Protein AF-A0A3P7E2A5-F1 (afdb_monomer_lite)

Secondary structure (DSSP, 8-state):
-HHHHHHHHS--TTTT--HHHHHHHHHHS-HHHHTTTS-THHHHHHHHHHH--TTPPP-HHHHHHHHHHHHHHTT--TTSPPTTSPP-TTGGGSTT----SSHHHHHHHHHHHHHHHHHHHHHHHHHHHHHHHHHHHHTT--

InterPro domains:
  IPR011009 Protein kinase-like domain superfamily [SSF56112] (2-84)
  IPR050235 Casein kinase 1/Serine/threonine-protein kinase-like [PTHR11909] (2-116)

Organism: Wuchereria bancrofti (NCBI:txid6293)

Sequence (142 aa):
MYMLIEFIVGRLPWKGLDRKETAVIKQTISNRRLLQGCPKQFGVILEYISLLRYHHRPDYDQIENLFVAAIQRRNIDRKAPFEWGKPKAHEYISHMKAPIKQAALMTTTTKQLVDREEELSSTAEELEATLMEYKIDTTQCT

pLDDT: mean 83.61, std 16.92, range [42.22, 98.19]

Foldseek 3Di:
DLVVLCVQVVDDPCVPHDPVVSVVCVVPPDPCVSQVRHQPLVVVVVVQVVPDDPPDDDPVVVNVVSVVVSCVVVVPDPPDDDPPDDPPPPPVVPVPPPVPPCVVVVVVVVVVVVVVVVVVVVVVVVVVVVVVVVVVVVVVPD

Structure (mmCIF, N/CA/C/O backbone):
data_AF-A0A3P7E2A5-F1
#
_entry.id   AF-A0A3P7E2A5-F1
#
loop_
_atom_site.group_PDB
_atom_site.id
_atom_site.type_symbol
_atom_site.label_atom_id
_atom_site.label_alt_id
_atom_site.label_comp_id
_atom_site.label_asym_id
_atom_site.label_entity_id
_atom_site.label_seq_id
_atom_site.pdbx_PDB_ins_code
_atom_site.Cartn_x
_atom_site.Cartn_y
_atom_site.Cartn_z
_atom_site.occupancy
_atom_site.B_iso_or_equiv
_atom_site.auth_seq_id
_atom_site.auth_comp_id
_atom_site.auth_asym_id
_atom_site.auth_atom_id
_atom_site.pdbx_PDB_model_num
ATOM 1 N N . MET A 1 1 ? -1.819 -0.637 -5.459 1.00 92.50 1 MET A N 1
ATOM 2 C CA . MET A 1 1 ? -2.460 0.674 -5.196 1.00 92.50 1 MET A CA 1
ATOM 3 C C . MET A 1 1 ? -3.798 0.860 -5.894 1.00 92.50 1 MET A C 1
ATOM 5 O O . MET A 1 1 ? -4.780 1.00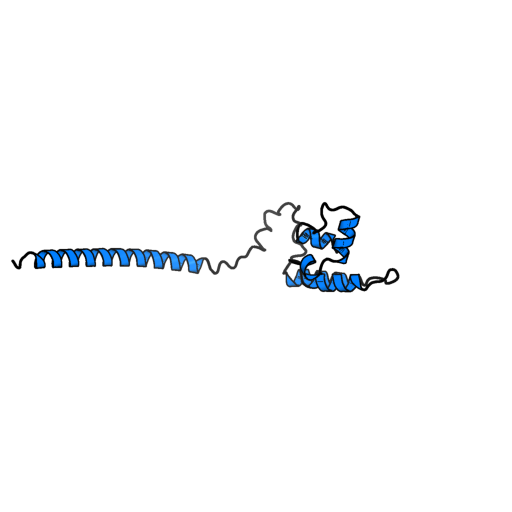5 -5.182 1.00 92.50 1 MET A O 1
ATOM 9 N N . TYR A 1 2 ? -3.887 0.826 -7.231 1.00 95.75 2 TYR A N 1
ATOM 10 C CA . TYR A 1 2 ? -5.154 1.119 -7.929 1.00 95.75 2 TYR A CA 1
ATOM 11 C C . TYR A 1 2 ? -6.349 0.255 -7.495 1.00 95.75 2 TYR A C 1
ATOM 13 O O . TYR A 1 2 ? -7.447 0.784 -7.405 1.00 95.75 2 TYR A O 1
ATOM 21 N N . MET A 1 3 ? -6.130 -1.020 -7.149 1.00 96.38 3 MET A N 1
ATOM 22 C CA . MET A 1 3 ? -7.186 -1.897 -6.614 1.00 96.38 3 MET A CA 1
ATOM 23 C C . MET A 1 3 ? -7.799 -1.355 -5.313 1.00 96.38 3 MET A C 1
ATOM 25 O O . MET A 1 3 ? -9.012 -1.262 -5.195 1.00 96.38 3 MET A O 1
ATOM 29 N N . LEU A 1 4 ? -6.967 -0.926 -4.356 1.00 96.81 4 LEU A N 1
ATOM 30 C CA . LEU A 1 4 ? -7.443 -0.376 -3.080 1.00 96.81 4 LEU A CA 1
ATOM 31 C C . LEU A 1 4 ? -8.166 0.960 -3.273 1.00 96.81 4 LEU A C 1
ATOM 33 O O . LEU A 1 4 ? -9.152 1.237 -2.600 1.00 96.81 4 LEU A O 1
ATOM 37 N N . ILE A 1 5 ? -7.680 1.784 -4.205 1.00 96.56 5 ILE A N 1
ATOM 38 C CA . ILE A 1 5 ? -8.340 3.041 -4.575 1.00 96.56 5 ILE A CA 1
ATOM 39 C C . ILE A 1 5 ? -9.717 2.744 -5.177 1.00 96.56 5 ILE A C 1
ATOM 41 O O . ILE A 1 5 ? -10.689 3.394 -4.810 1.00 96.56 5 ILE A O 1
ATOM 45 N N . GLU A 1 6 ? -9.829 1.734 -6.045 1.00 96.38 6 GLU A N 1
ATOM 46 C CA . GLU A 1 6 ? -11.116 1.307 -6.600 1.00 96.38 6 GLU A CA 1
ATOM 47 C C . GLU A 1 6 ? -12.072 0.792 -5.521 1.00 96.38 6 GLU A C 1
ATOM 49 O O . GLU A 1 6 ? -13.251 1.114 -5.581 1.00 96.38 6 GLU A O 1
ATOM 54 N N . PHE A 1 7 ? -11.592 0.065 -4.508 1.00 95.12 7 PHE A N 1
ATOM 55 C CA . PHE A 1 7 ? -12.445 -0.390 -3.403 1.00 95.12 7 PHE A CA 1
ATOM 56 C C . PHE A 1 7 ? -13.022 0.765 -2.577 1.00 95.12 7 PHE A C 1
ATOM 58 O O . PHE A 1 7 ? -14.161 0.683 -2.134 1.00 95.12 7 PHE A O 1
ATOM 65 N N . ILE A 1 8 ? -12.267 1.853 -2.397 1.00 94.19 8 ILE A N 1
ATOM 66 C CA . ILE A 1 8 ? -12.722 3.023 -1.629 1.00 94.19 8 ILE A CA 1
ATOM 67 C C . ILE A 1 8 ? -13.619 3.935 -2.477 1.00 94.19 8 ILE A C 1
ATOM 69 O O . ILE A 1 8 ? -14.643 4.418 -2.003 1.00 94.19 8 ILE A O 1
ATOM 73 N N . VAL A 1 9 ? -13.217 4.210 -3.720 1.00 93.81 9 VAL A N 1
ATOM 74 C CA . VAL A 1 9 ? -13.878 5.188 -4.606 1.00 93.81 9 VAL A CA 1
ATOM 75 C C . VAL A 1 9 ? -15.015 4.550 -5.418 1.00 93.81 9 VAL A C 1
ATOM 77 O O . VAL A 1 9 ? -15.883 5.243 -5.939 1.00 93.81 9 VAL A O 1
ATOM 80 N N . GLY A 1 10 ? -15.020 3.225 -5.556 1.00 94.06 10 GLY A N 1
ATOM 81 C CA . GLY A 1 10 ? -16.001 2.431 -6.302 1.00 94.06 10 GLY A CA 1
ATOM 82 C C . GLY A 1 10 ? -15.709 2.302 -7.801 1.00 94.06 10 GLY A C 1
ATOM 83 O O . GLY A 1 10 ? -16.073 1.301 -8.423 1.00 94.06 10 GLY A O 1
ATOM 84 N N . ARG A 1 11 ? -15.041 3.286 -8.418 1.00 93.38 11 ARG A N 1
ATOM 85 C CA . ARG A 1 11 ? -14.716 3.254 -9.853 1.00 93.38 11 ARG A CA 1
ATOM 86 C C . ARG A 1 11 ? -13.413 3.977 -10.174 1.00 93.38 11 ARG A C 1
ATOM 88 O O . ARG A 1 11 ? -13.144 5.056 -9.658 1.00 93.38 11 ARG A O 1
ATOM 95 N N . LEU A 1 12 ? -12.638 3.407 -11.098 1.00 95.06 12 LEU A N 1
ATOM 96 C CA . LEU A 1 12 ? -11.454 4.056 -11.661 1.00 95.06 12 LEU A CA 1
ATOM 97 C C . LEU A 1 12 ? -11.795 4.883 -12.914 1.00 95.06 12 LEU A C 1
ATOM 99 O O . LEU A 1 12 ? -12.643 4.464 -13.706 1.00 95.06 12 LEU A O 1
ATOM 103 N N . PRO A 1 13 ? -11.100 6.009 -13.160 1.00 94.00 13 PRO A N 1
ATOM 104 C CA . PRO A 1 13 ? -11.390 6.894 -14.295 1.00 94.00 13 PRO A CA 1
ATOM 105 C C . PRO A 1 13 ? -11.243 6.249 -15.677 1.00 94.00 13 PRO A C 1
ATOM 107 O O . PRO A 1 13 ? -11.935 6.642 -16.606 1.00 94.00 13 PRO A O 1
ATOM 110 N N . TRP A 1 14 ? -10.372 5.247 -15.816 1.00 95.50 14 TRP A N 1
ATOM 111 C CA . TRP A 1 14 ? -10.161 4.506 -17.067 1.00 95.50 14 TRP A CA 1
ATOM 112 C C . TRP A 1 14 ? -11.062 3.271 -17.222 1.00 95.50 14 TRP A C 1
ATOM 114 O O . TRP A 1 14 ? -10.867 2.469 -18.133 1.00 95.50 14 TRP A O 1
ATOM 124 N N . LYS A 1 15 ? -12.027 3.050 -16.320 1.00 94.56 15 LYS A N 1
ATOM 125 C CA . LYS A 1 15 ? -12.889 1.863 -16.373 1.00 94.56 15 LYS A CA 1
ATOM 126 C C . LYS A 1 15 ? -13.835 1.931 -17.576 1.00 94.56 15 LYS A C 1
ATOM 128 O O . LYS A 1 15 ? -14.772 2.734 -17.570 1.00 94.56 15 LYS A O 1
ATOM 133 N N . GLY A 1 16 ? -13.610 1.033 -18.537 1.00 95.25 16 GLY A N 1
ATOM 134 C CA . GLY A 1 16 ? -14.352 0.933 -19.798 1.00 95.25 16 GLY A CA 1
ATOM 135 C C . GLY A 1 16 ? -13.646 1.564 -21.003 1.00 95.25 16 GLY A C 1
ATOM 136 O O . GLY A 1 16 ? -14.229 1.568 -22.077 1.00 95.25 16 GLY A O 1
ATOM 137 N N . LEU A 1 17 ? -12.428 2.093 -20.830 1.00 95.69 17 LEU A N 1
ATOM 138 C CA . LEU A 1 17 ? -11.629 2.662 -21.919 1.00 95.69 17 LEU A CA 1
ATOM 139 C C . LEU A 1 17 ? -10.734 1.613 -22.582 1.00 95.69 17 LEU A C 1
ATOM 141 O O . LEU A 1 17 ? -10.370 0.606 -21.963 1.00 95.69 17 LEU A O 1
ATOM 145 N N . ASP A 1 18 ? -10.285 1.906 -23.801 1.00 96.81 18 ASP A N 1
ATOM 146 C CA . ASP A 1 18 ? -9.329 1.058 -24.506 1.00 96.81 18 ASP A CA 1
ATOM 147 C C . ASP A 1 18 ? -7.953 1.050 -23.823 1.00 96.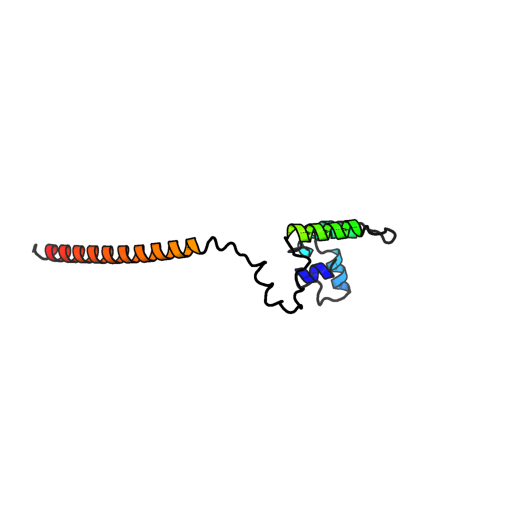81 18 ASP A C 1
ATOM 149 O O . ASP A 1 18 ? -7.592 1.928 -23.030 1.00 96.81 18 ASP A O 1
ATOM 153 N N . ARG A 1 19 ? -7.117 0.055 -24.153 1.00 96.62 19 ARG A N 1
ATOM 154 C CA . ARG A 1 19 ? -5.771 -0.095 -23.563 1.00 96.62 19 ARG A CA 1
ATOM 155 C C . ARG A 1 19 ? -4.899 1.150 -23.761 1.00 96.62 19 ARG A C 1
ATOM 157 O O . ARG A 1 19 ? -4.171 1.527 -22.842 1.00 96.62 19 ARG A O 1
ATOM 164 N N . LYS A 1 20 ? -4.956 1.767 -24.949 1.00 96.62 20 LYS A N 1
ATOM 165 C CA . LYS A 1 20 ? -4.168 2.968 -25.282 1.00 96.62 20 LYS A CA 1
ATOM 166 C C . LYS A 1 20 ? -4.607 4.162 -24.436 1.00 96.62 20 LYS A C 1
ATOM 168 O O . LYS A 1 20 ? -3.771 4.804 -23.809 1.00 96.62 20 LYS A O 1
ATOM 173 N N . GLU A 1 21 ? -5.910 4.397 -24.347 1.00 96.69 21 GLU A N 1
ATOM 174 C CA . GLU A 1 21 ? -6.488 5.479 -23.546 1.00 96.69 21 GLU A CA 1
ATOM 175 C C . GLU A 1 21 ? -6.220 5.275 -22.052 1.00 96.69 21 GLU A C 1
ATOM 177 O O . GLU A 1 21 ? -5.763 6.184 -21.364 1.00 96.69 21 GLU A O 1
ATOM 182 N N . THR A 1 22 ? -6.397 4.047 -21.557 1.00 97.12 22 THR A N 1
ATOM 183 C CA . THR A 1 22 ? -6.098 3.673 -20.170 1.00 97.12 22 THR A CA 1
ATOM 184 C C . THR A 1 22 ? -4.656 4.010 -19.790 1.00 97.12 22 THR A C 1
ATOM 186 O O . THR A 1 22 ? -4.411 4.502 -18.688 1.00 97.12 22 THR A O 1
ATOM 189 N N . ALA A 1 23 ? -3.696 3.751 -20.683 1.00 96.38 23 ALA A N 1
ATOM 190 C CA . ALA A 1 23 ? -2.292 4.072 -20.446 1.00 96.38 23 ALA A CA 1
ATOM 191 C C . ALA A 1 23 ? -2.061 5.588 -20.333 1.00 96.38 23 ALA A C 1
ATOM 193 O O . ALA A 1 23 ? -1.414 6.027 -19.382 1.00 96.38 23 ALA A O 1
ATOM 194 N N . VAL A 1 24 ? -2.649 6.379 -21.237 1.00 97.19 24 VAL A N 1
ATOM 195 C CA . VAL A 1 24 ? -2.559 7.849 -21.209 1.00 97.19 24 VAL A CA 1
ATOM 196 C C . VAL A 1 24 ? -3.161 8.407 -19.921 1.00 97.19 24 VAL A C 1
ATOM 198 O O . VAL A 1 24 ? -2.522 9.207 -19.237 1.00 97.19 24 VAL A O 1
ATOM 201 N N . ILE A 1 25 ? -4.355 7.953 -19.526 1.00 96.62 25 ILE A N 1
ATOM 202 C CA . ILE A 1 25 ? -5.000 8.434 -18.297 1.00 96.62 25 ILE A CA 1
ATOM 203 C C . ILE A 1 25 ? -4.172 8.063 -17.064 1.00 96.62 25 ILE A C 1
ATOM 205 O O . ILE A 1 25 ? -3.984 8.905 -16.191 1.00 96.62 25 ILE A O 1
ATOM 209 N N . LYS A 1 26 ? -3.623 6.844 -16.987 1.00 95.44 26 LYS A N 1
ATOM 210 C CA . LYS A 1 26 ? -2.769 6.432 -15.859 1.00 95.44 26 LYS A CA 1
ATOM 211 C C . LYS A 1 26 ? -1.510 7.291 -15.707 1.00 95.44 26 LYS A C 1
ATOM 213 O O . LYS A 1 26 ? -1.056 7.460 -14.582 1.00 95.44 26 LYS A O 1
ATOM 218 N N . GLN A 1 27 ? -0.962 7.816 -16.804 1.00 94.69 27 GLN A N 1
ATOM 219 C CA . GLN A 1 27 ? 0.230 8.674 -16.792 1.00 94.69 27 GLN A CA 1
ATOM 220 C C . GLN A 1 27 ? -0.081 10.148 -16.505 1.00 94.69 27 GLN A C 1
ATOM 222 O O . GLN A 1 27 ? 0.749 10.848 -15.936 1.00 94.69 27 GLN A O 1
ATOM 227 N N . THR A 1 28 ? -1.258 10.627 -16.912 1.00 96.06 28 THR A N 1
ATOM 228 C CA . THR A 1 28 ? -1.615 12.057 -16.873 1.00 96.06 28 THR A CA 1
ATOM 229 C C . THR A 1 28 ? -2.506 12.443 -15.696 1.00 96.06 28 THR A C 1
ATOM 231 O O . THR A 1 28 ? -2.593 13.621 -15.347 1.00 96.06 28 THR A O 1
ATOM 234 N N . ILE A 1 29 ? -3.192 11.481 -15.071 1.00 95.88 29 ILE A N 1
ATOM 235 C CA . ILE A 1 29 ? -4.088 11.767 -13.954 1.00 95.88 29 ILE A CA 1
ATOM 236 C C . ILE A 1 29 ? -3.322 12.320 -12.750 1.00 95.88 29 ILE A C 1
ATOM 238 O O . ILE A 1 29 ? -2.336 11.748 -12.292 1.00 95.88 29 ILE A O 1
ATOM 242 N N . SER A 1 30 ? -3.813 13.422 -12.183 1.00 95.56 30 SER A N 1
ATOM 243 C CA . SER A 1 30 ? -3.225 13.983 -10.970 1.00 95.56 30 SER A CA 1
ATOM 244 C C . SER A 1 30 ? -3.513 13.101 -9.752 1.00 95.56 30 SER A C 1
ATOM 246 O O . SER A 1 30 ? -4.644 12.648 -9.542 1.00 95.56 30 SER A O 1
ATOM 248 N N . ASN A 1 31 ? -2.510 12.931 -8.884 1.00 94.50 31 ASN A N 1
ATOM 249 C CA . ASN A 1 31 ? -2.661 12.190 -7.625 1.00 94.50 31 ASN A CA 1
ATOM 250 C C . ASN A 1 31 ? -3.796 12.758 -6.760 1.00 94.50 31 ASN A C 1
ATOM 252 O O . ASN A 1 31 ? -4.538 11.998 -6.145 1.00 94.50 31 ASN A O 1
ATOM 256 N N . ARG A 1 32 ? -3.997 14.086 -6.774 1.00 94.44 32 ARG A N 1
ATOM 257 C CA . ARG A 1 32 ? -5.107 14.751 -6.072 1.00 94.44 32 ARG A CA 1
ATOM 258 C C . ARG A 1 32 ? -6.472 14.231 -6.525 1.00 94.44 32 ARG A C 1
ATOM 260 O O . ARG A 1 32 ? -7.328 13.984 -5.683 1.00 94.44 32 ARG A O 1
ATOM 267 N N . ARG A 1 33 ? -6.681 14.085 -7.837 1.00 94.62 33 ARG A N 1
ATOM 268 C CA . ARG A 1 33 ? -7.942 13.580 -8.395 1.00 94.62 33 ARG A CA 1
ATOM 269 C C . ARG A 1 33 ? -8.098 12.088 -8.130 1.00 94.62 33 ARG A C 1
ATOM 271 O O . ARG A 1 33 ? -9.175 11.646 -7.753 1.00 94.62 33 ARG A O 1
ATOM 278 N N . LEU A 1 34 ? -7.025 11.322 -8.316 1.00 95.75 34 LEU A N 1
ATOM 279 C CA . LEU A 1 34 ? -7.041 9.873 -8.136 1.00 95.75 34 LEU A CA 1
ATOM 280 C C . LEU A 1 34 ? -7.323 9.461 -6.682 1.00 95.75 34 LEU A C 1
ATOM 282 O O . LEU A 1 34 ? -7.998 8.466 -6.447 1.00 95.75 34 LEU A O 1
ATOM 286 N N . LEU A 1 35 ? -6.802 10.215 -5.714 1.00 96.38 35 LEU A N 1
ATOM 287 C CA . LEU A 1 35 ? -6.872 9.893 -4.287 1.00 96.38 35 LEU A CA 1
ATOM 288 C C . LEU A 1 35 ? -8.019 10.599 -3.555 1.00 96.38 35 LEU A C 1
ATOM 290 O O . LEU A 1 35 ? -8.043 10.628 -2.323 1.00 96.38 35 LEU A O 1
ATOM 294 N N . GLN A 1 36 ? -8.975 11.173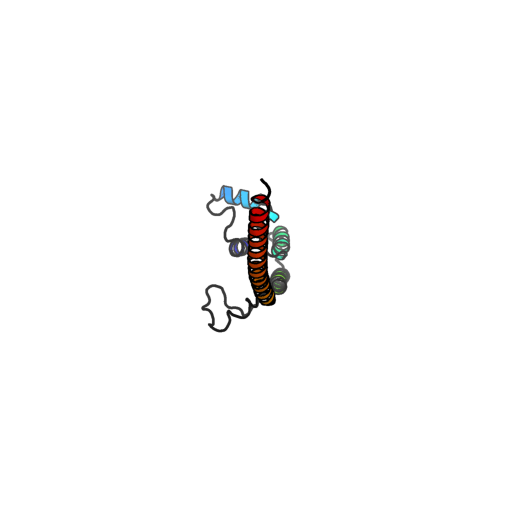 -4.283 1.00 95.12 36 GLN A N 1
ATOM 295 C CA . GLN A 1 36 ? -10.140 11.807 -3.677 1.00 95.12 36 GLN A CA 1
ATOM 296 C C . GLN A 1 36 ? -10.920 10.784 -2.828 1.00 95.12 36 GLN A C 1
ATOM 298 O O . GLN A 1 36 ? -11.281 9.714 -3.304 1.00 95.12 36 GLN A O 1
ATOM 303 N N . GLY A 1 37 ? -11.139 11.096 -1.546 1.00 92.94 37 GLY A N 1
ATOM 304 C CA . GLY A 1 37 ? -11.794 10.202 -0.576 1.00 92.94 37 GLY A CA 1
ATOM 305 C C . GLY A 1 37 ? -10.862 9.201 0.126 1.00 92.94 37 GLY A C 1
ATOM 306 O O . GLY A 1 37 ? -11.223 8.649 1.168 1.00 92.94 37 GLY A O 1
ATOM 307 N N . CYS A 1 38 ? -9.636 9.009 -0.367 1.00 95.62 38 CYS A N 1
ATOM 308 C CA . CYS A 1 38 ? -8.674 8.099 0.250 1.00 95.62 38 CYS A CA 1
ATOM 309 C C . CYS A 1 38 ? -8.049 8.700 1.531 1.00 95.62 38 CYS A C 1
ATOM 311 O O . CYS A 1 38 ? -7.924 9.920 1.664 1.00 95.62 38 CYS A O 1
ATOM 313 N N . PRO A 1 39 ? -7.623 7.871 2.508 1.00 96.25 39 PRO A N 1
ATOM 314 C CA . PRO A 1 39 ? -6.783 8.327 3.617 1.00 96.25 39 PRO A CA 1
ATOM 315 C C . PRO A 1 39 ? -5.492 8.993 3.113 1.00 96.25 39 PRO A C 1
ATOM 317 O O . PRO A 1 39 ? -4.902 8.534 2.137 1.00 96.25 39 PRO A O 1
ATOM 320 N N . LYS A 1 40 ? -4.996 10.016 3.824 1.00 96.38 40 LYS A N 1
ATOM 321 C CA . LYS A 1 40 ? -3.774 10.760 3.450 1.00 96.38 40 LYS A CA 1
ATOM 322 C C . LYS A 1 40 ? -2.549 9.866 3.207 1.00 96.38 40 LYS A C 1
ATOM 324 O O . LYS A 1 40 ? -1.709 10.180 2.373 1.00 96.38 40 LYS A O 1
ATOM 329 N N . GLN A 1 41 ? -2.473 8.734 3.904 1.00 97.56 41 GLN A N 1
ATOM 330 C CA . GLN A 1 41 ? -1.394 7.756 3.795 1.00 97.56 41 GLN A CA 1
ATOM 331 C C . GLN A 1 41 ? -1.293 7.145 2.394 1.00 97.56 41 GLN A C 1
ATOM 333 O O . GLN A 1 41 ? -0.194 6.828 1.958 1.00 97.56 41 GLN A O 1
ATOM 338 N N . PHE A 1 42 ? -2.398 7.058 1.645 1.00 97.56 42 PHE A N 1
ATOM 339 C CA . PHE A 1 42 ? -2.361 6.586 0.259 1.00 97.56 42 PHE A CA 1
ATOM 340 C C . PHE A 1 42 ? -1.520 7.503 -0.635 1.00 97.56 42 PHE A C 1
ATOM 342 O O . PHE A 1 42 ? -0.868 7.004 -1.545 1.00 97.56 42 PHE A O 1
ATOM 349 N N . GLY A 1 43 ? -1.510 8.815 -0.366 1.00 97.06 43 GLY A N 1
ATOM 350 C CA . GLY A 1 43 ? -0.661 9.771 -1.079 1.00 97.06 43 GLY A CA 1
ATOM 351 C C . GLY A 1 43 ? 0.818 9.482 -0.871 1.00 97.06 43 GLY A C 1
ATOM 352 O O . GLY A 1 43 ? 1.547 9.341 -1.845 1.00 97.06 43 GLY A O 1
ATOM 353 N N . VAL A 1 44 ? 1.216 9.284 0.389 1.00 97.06 44 VAL A N 1
ATOM 354 C CA . VAL A 1 44 ? 2.598 8.949 0.768 1.00 97.06 44 VAL A CA 1
ATOM 355 C C . VAL A 1 44 ? 3.039 7.626 0.132 1.00 97.06 44 VAL A C 1
ATOM 357 O O . VAL A 1 44 ? 4.112 7.547 -0.455 1.00 97.06 44 VAL A O 1
ATOM 360 N N . ILE A 1 45 ? 2.187 6.594 0.185 1.00 97.69 45 ILE A N 1
ATOM 361 C CA . ILE A 1 45 ? 2.479 5.288 -0.427 1.00 97.69 45 ILE A CA 1
ATOM 362 C C . ILE A 1 45 ? 2.604 5.415 -1.952 1.00 97.69 45 ILE A C 1
ATOM 364 O O . ILE A 1 45 ? 3.496 4.817 -2.550 1.00 97.69 45 ILE A O 1
ATOM 368 N N . LEU A 1 46 ? 1.707 6.164 -2.601 1.00 96.62 46 LEU A N 1
ATOM 369 C CA . LEU A 1 46 ? 1.723 6.313 -4.055 1.00 96.62 46 LEU A CA 1
ATOM 370 C C . LEU A 1 46 ? 2.970 7.066 -4.527 1.00 96.62 46 LEU A C 1
ATOM 372 O O . LEU A 1 46 ? 3.572 6.665 -5.521 1.00 96.62 46 LEU A O 1
ATOM 376 N N . GLU A 1 47 ? 3.373 8.111 -3.808 1.00 96.19 47 GLU A N 1
ATOM 377 C CA . GLU A 1 47 ? 4.615 8.842 -4.063 1.00 96.19 47 GLU A CA 1
ATOM 378 C C . GLU A 1 47 ? 5.835 7.927 -3.911 1.00 96.19 47 GLU A C 1
ATOM 380 O O . GLU A 1 47 ? 6.628 7.819 -4.843 1.00 96.19 47 GLU A O 1
ATOM 385 N N . TYR A 1 48 ? 5.920 7.174 -2.808 1.00 97.12 48 TYR A N 1
ATOM 386 C CA . TYR A 1 48 ? 6.986 6.195 -2.581 1.00 97.12 48 TYR A CA 1
ATOM 387 C C . TYR A 1 48 ? 7.100 5.179 -3.725 1.00 97.12 48 TYR A C 1
ATOM 389 O O . TYR A 1 48 ? 8.170 5.010 -4.309 1.00 97.12 48 TYR A O 1
ATOM 397 N N . ILE A 1 49 ? 5.987 4.540 -4.099 1.00 96.44 49 ILE 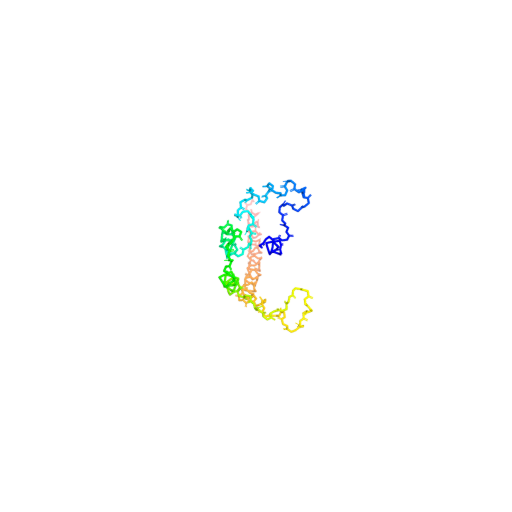A N 1
ATOM 398 C CA . ILE A 1 49 ? 5.970 3.535 -5.170 1.00 96.44 49 ILE A CA 1
ATOM 399 C C . ILE A 1 49 ? 6.368 4.149 -6.519 1.00 96.44 49 ILE A C 1
ATOM 401 O O . ILE A 1 49 ? 7.031 3.485 -7.311 1.00 96.44 49 ILE A O 1
ATOM 405 N N . SER A 1 50 ? 6.007 5.410 -6.778 1.00 94.06 50 SER A N 1
ATOM 406 C CA . SER A 1 50 ? 6.352 6.107 -8.027 1.00 94.06 50 SER A CA 1
ATOM 407 C C . SER A 1 50 ? 7.854 6.377 -8.172 1.00 94.06 50 SER A C 1
ATOM 409 O O . SER A 1 50 ? 8.334 6.554 -9.289 1.00 94.06 50 SER A O 1
ATOM 411 N N . LEU A 1 51 ? 8.602 6.393 -7.064 1.00 96.19 51 LEU A N 1
ATOM 412 C CA . LEU A 1 51 ? 10.055 6.590 -7.049 1.00 96.19 51 LEU A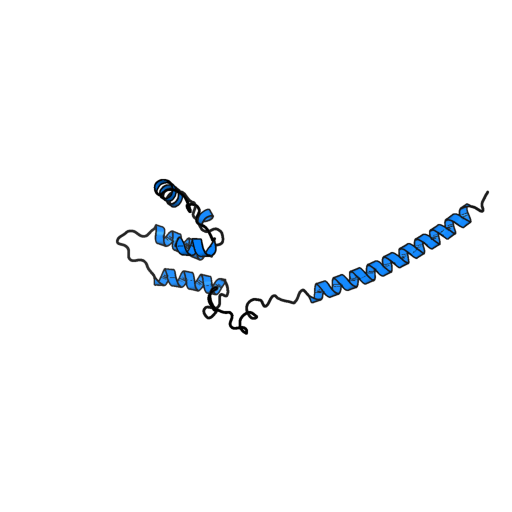 CA 1
ATOM 413 C C . LEU A 1 51 ? 10.846 5.281 -7.215 1.00 96.19 51 LEU A C 1
ATOM 415 O O . LEU A 1 51 ? 12.055 5.312 -7.465 1.00 96.19 51 LEU A O 1
ATOM 419 N N . LEU A 1 52 ? 10.196 4.124 -7.069 1.00 97.25 52 LEU A N 1
ATOM 420 C CA . LEU A 1 52 ? 10.861 2.829 -7.167 1.00 97.25 52 LEU A CA 1
ATOM 421 C C . LEU A 1 52 ? 11.254 2.503 -8.611 1.00 97.25 52 LEU A C 1
ATOM 423 O O . LEU A 1 52 ? 10.487 2.679 -9.557 1.00 97.25 52 LEU A O 1
ATOM 427 N N . ARG A 1 53 ? 12.465 1.966 -8.770 1.00 97.50 53 ARG A N 1
ATOM 428 C CA . ARG A 1 53 ? 12.953 1.392 -10.027 1.00 97.50 53 ARG A CA 1
ATOM 429 C C . ARG A 1 53 ? 12.827 -0.125 -9.984 1.00 97.50 53 ARG A C 1
ATOM 431 O O . ARG A 1 53 ? 12.721 -0.711 -8.915 1.00 97.50 53 ARG A O 1
ATOM 438 N N . TYR A 1 54 ? 12.927 -0.764 -11.147 1.00 96.94 54 TYR A N 1
ATOM 439 C CA . TYR A 1 54 ? 12.801 -2.219 -11.292 1.00 96.94 54 TYR A CA 1
ATOM 440 C C . TYR A 1 54 ? 13.685 -3.040 -10.331 1.00 96.94 54 TYR A C 1
ATOM 442 O O . TYR A 1 54 ? 13.249 -4.062 -9.818 1.00 96.94 54 TYR A O 1
ATOM 450 N N . HIS A 1 55 ? 14.916 -2.592 -10.074 1.00 97.00 55 HIS A N 1
ATOM 451 C CA . HIS A 1 55 ? 15.877 -3.294 -9.216 1.00 97.00 55 HIS A CA 1
ATOM 452 C C . HIS A 1 55 ? 15.777 -2.910 -7.730 1.00 97.00 55 HIS A C 1
ATOM 454 O O . HIS A 1 55 ? 16.471 -3.497 -6.904 1.00 97.00 55 HIS A O 1
ATOM 460 N N . HIS A 1 56 ? 14.958 -1.916 -7.370 1.00 97.31 56 HIS A N 1
ATOM 461 C CA . HIS A 1 56 ? 14.765 -1.545 -5.972 1.00 97.31 56 HIS A CA 1
ATOM 462 C C . HIS A 1 56 ? 13.833 -2.548 -5.297 1.00 97.31 56 HIS A C 1
ATOM 464 O O . HIS A 1 56 ? 12.742 -2.831 -5.791 1.00 97.31 56 HIS A O 1
ATOM 470 N N . ARG A 1 57 ? 14.235 -3.044 -4.126 1.00 96.88 57 ARG A N 1
ATOM 471 C CA . ARG A 1 57 ? 13.346 -3.804 -3.248 1.00 96.88 57 ARG A CA 1
ATOM 472 C C . ARG A 1 57 ? 12.431 -2.823 -2.500 1.00 96.88 57 ARG A C 1
ATOM 474 O O . ARG A 1 57 ? 12.962 -1.952 -1.812 1.00 96.88 57 ARG A O 1
ATOM 481 N N . PRO A 1 58 ? 11.097 -2.953 -2.597 1.00 97.19 58 PRO A N 1
ATOM 482 C CA . PRO A 1 58 ? 10.188 -2.149 -1.791 1.00 97.19 58 PRO A CA 1
ATOM 483 C C . PRO A 1 58 ? 10.342 -2.461 -0.296 1.00 97.19 58 PRO A C 1
ATOM 485 O O . PRO A 1 58 ? 10.506 -3.621 0.092 1.00 97.19 58 PRO A O 1
ATOM 488 N N . ASP A 1 59 ? 10.248 -1.428 0.532 1.00 97.31 59 ASP A N 1
ATOM 489 C CA . ASP A 1 59 ? 10.134 -1.512 1.983 1.00 97.31 59 ASP A CA 1
ATOM 490 C C . ASP A 1 59 ? 8.664 -1.778 2.334 1.00 97.31 59 ASP A C 1
ATOM 492 O O . ASP A 1 59 ? 7.824 -0.875 2.405 1.00 97.31 59 ASP A O 1
ATOM 496 N N . TYR A 1 60 ? 8.333 -3.060 2.458 1.00 98.00 60 TYR A N 1
ATOM 497 C CA . TYR A 1 60 ? 6.972 -3.492 2.756 1.00 98.00 60 TYR A CA 1
ATOM 498 C C . TYR A 1 60 ? 6.550 -3.142 4.187 1.00 98.00 60 TYR A C 1
ATOM 500 O O . TYR A 1 60 ? 5.377 -2.832 4.391 1.00 98.00 60 TYR A O 1
ATOM 508 N N . ASP A 1 61 ? 7.488 -3.106 5.138 1.00 98.19 61 ASP A N 1
ATOM 509 C CA . ASP A 1 61 ? 7.212 -2.768 6.537 1.00 98.19 61 ASP A CA 1
ATOM 510 C C . ASP A 1 61 ? 6.788 -1.297 6.649 1.00 98.19 61 ASP A C 1
ATOM 512 O O . ASP A 1 61 ? 5.815 -0.957 7.327 1.00 98.19 61 ASP A O 1
ATOM 516 N N . GLN A 1 62 ? 7.460 -0.401 5.919 1.00 97.19 62 GLN A N 1
ATOM 517 C CA . GLN A 1 62 ? 7.063 1.003 5.827 1.00 97.19 62 GLN A CA 1
ATOM 518 C C . GLN A 1 62 ? 5.652 1.163 5.238 1.00 97.19 62 GLN A C 1
ATOM 520 O O . GLN A 1 62 ? 4.843 1.935 5.766 1.00 97.19 62 GLN A O 1
ATOM 525 N N . ILE A 1 63 ? 5.336 0.437 4.161 1.00 98.00 63 ILE A N 1
ATOM 526 C CA . ILE A 1 63 ? 4.007 0.474 3.534 1.00 98.00 63 ILE A CA 1
ATOM 527 C C . ILE A 1 63 ? 2.935 -0.044 4.505 1.00 98.00 63 ILE A C 1
ATOM 529 O O . ILE A 1 63 ? 1.880 0.582 4.644 1.00 98.00 63 ILE A O 1
ATOM 533 N N . GLU A 1 64 ? 3.189 -1.157 5.196 1.00 97.56 64 GLU A N 1
ATOM 534 C CA . GLU A 1 64 ? 2.266 -1.719 6.185 1.00 97.56 64 GLU A CA 1
ATOM 535 C C . GLU A 1 64 ? 2.005 -0.730 7.325 1.00 97.56 64 GLU A C 1
ATOM 537 O O . GLU A 1 64 ? 0.848 -0.457 7.656 1.00 97.56 64 GLU A O 1
ATOM 542 N N . ASN A 1 65 ? 3.056 -0.109 7.863 1.00 98.06 65 ASN A N 1
ATOM 543 C CA . ASN A 1 65 ? 2.939 0.888 8.925 1.00 98.06 65 ASN A CA 1
ATOM 544 C C . ASN A 1 65 ? 2.070 2.088 8.514 1.00 98.06 65 ASN A C 1
ATOM 546 O O . ASN A 1 65 ? 1.294 2.604 9.323 1.00 98.06 65 ASN A O 1
ATOM 550 N N . LEU A 1 66 ? 2.126 2.509 7.245 1.00 98.06 66 LEU A N 1
ATOM 551 C CA . LEU A 1 66 ? 1.244 3.552 6.712 1.00 98.06 66 LEU A CA 1
ATOM 552 C C . LEU A 1 66 ? -0.228 3.106 6.688 1.00 98.06 66 LEU A C 1
ATOM 554 O O . LEU A 1 66 ? -1.113 3.902 7.020 1.00 98.06 66 LEU A O 1
ATOM 558 N N . PHE A 1 67 ? -0.514 1.844 6.361 1.00 97.44 67 PHE A N 1
ATOM 559 C CA . PHE A 1 67 ? -1.872 1.304 6.456 1.00 97.44 67 PHE A CA 1
ATOM 560 C C . PHE A 1 67 ? -2.346 1.173 7.907 1.00 97.44 67 PHE A C 1
ATOM 562 O O . PHE A 1 67 ? -3.461 1.594 8.217 1.00 97.44 67 PHE A O 1
ATOM 569 N N . VAL A 1 68 ? -1.499 0.688 8.818 1.00 97.12 68 VAL A N 1
ATOM 570 C CA . VAL A 1 68 ? -1.806 0.620 10.257 1.00 97.12 68 VAL A CA 1
ATOM 571 C C . VAL A 1 68 ? -2.117 2.013 10.811 1.00 97.12 68 VAL A C 1
ATOM 573 O O . VAL A 1 68 ? -3.128 2.194 11.491 1.00 97.12 68 VAL A O 1
ATOM 576 N N . ALA A 1 69 ? -1.332 3.030 10.448 1.00 97.31 69 ALA A N 1
ATOM 577 C CA . ALA A 1 69 ? -1.594 4.414 10.834 1.00 97.31 69 ALA A CA 1
ATOM 578 C C . ALA A 1 69 ? -2.920 4.951 10.258 1.00 97.31 69 ALA A C 1
ATOM 580 O O . ALA A 1 69 ? -3.594 5.765 10.896 1.00 97.31 69 ALA A O 1
ATOM 581 N N . ALA A 1 70 ? -3.317 4.524 9.054 1.00 96.56 70 ALA A N 1
ATOM 582 C CA . ALA A 1 70 ? -4.609 4.883 8.468 1.00 96.56 70 ALA A CA 1
ATOM 583 C C . ALA A 1 70 ? -5.785 4.234 9.221 1.00 96.56 70 ALA A C 1
ATOM 585 O O . ALA A 1 70 ? -6.776 4.918 9.486 1.00 96.56 70 ALA A O 1
ATOM 586 N N . ILE A 1 71 ? -5.647 2.960 9.604 1.00 96.31 71 ILE A N 1
ATOM 587 C CA . ILE A 1 71 ? -6.613 2.200 10.415 1.00 96.31 71 ILE A CA 1
ATOM 588 C C . ILE A 1 71 ? -6.795 2.864 11.783 1.00 96.31 71 ILE A C 1
ATOM 590 O O . ILE A 1 71 ? -7.920 3.194 12.158 1.00 96.31 71 ILE A O 1
ATOM 594 N N . GLN A 1 72 ? -5.691 3.140 12.486 1.00 95.88 72 GLN A N 1
ATOM 595 C CA . GLN A 1 72 ? -5.703 3.797 13.796 1.00 95.88 72 GLN A CA 1
ATOM 596 C C . GLN A 1 72 ? -6.357 5.180 13.730 1.00 95.88 72 GLN A C 1
ATOM 598 O O . GLN A 1 72 ? -7.242 5.485 14.520 1.00 95.88 72 GLN A O 1
ATOM 603 N N . ARG A 1 73 ? -5.989 6.011 12.744 1.00 96.06 73 ARG A N 1
ATOM 604 C CA . ARG A 1 73 ? -6.547 7.367 12.597 1.00 96.06 73 ARG A CA 1
ATOM 605 C C . ARG A 1 73 ? -8.056 7.375 12.341 1.00 96.06 73 ARG A C 1
ATOM 607 O O . ARG A 1 73 ? -8.715 8.359 12.663 1.00 96.06 73 ARG A O 1
ATOM 614 N N . ARG A 1 74 ? -8.589 6.324 11.717 1.00 94.38 74 ARG A N 1
ATOM 615 C CA . ARG A 1 74 ? -10.020 6.178 11.423 1.00 94.38 74 ARG A CA 1
ATOM 616 C C . ARG A 1 74 ? -10.768 5.357 12.476 1.00 94.38 74 ARG A C 1
ATOM 618 O O . ARG A 1 74 ? -11.955 5.127 12.286 1.00 94.38 74 ARG A O 1
ATOM 625 N N . ASN A 1 75 ? -10.105 4.946 13.562 1.00 94.50 75 ASN A N 1
ATOM 626 C CA . ASN A 1 75 ? -10.666 4.087 14.609 1.00 94.50 75 ASN A CA 1
ATOM 627 C C . ASN A 1 75 ? -11.311 2.806 14.048 1.00 94.50 75 ASN A C 1
ATOM 629 O O . ASN A 1 75 ? -12.374 2.387 14.500 1.00 94.50 75 ASN A O 1
ATOM 633 N N . ILE A 1 76 ? -10.686 2.206 13.032 1.00 92.94 76 ILE A N 1
ATOM 634 C CA . ILE A 1 76 ? -11.185 0.974 12.417 1.00 92.94 76 ILE A CA 1
ATOM 635 C C . ILE A 1 76 ? -10.801 -0.202 13.314 1.00 92.94 76 ILE A C 1
ATOM 637 O O . ILE A 1 76 ? -9.617 -0.437 13.571 1.00 92.94 76 ILE A O 1
ATOM 641 N N . ASP A 1 77 ? -11.800 -0.956 13.767 1.00 92.88 77 ASP A N 1
ATOM 642 C CA . ASP A 1 77 ? -11.567 -2.202 14.488 1.00 92.88 77 ASP A CA 1
ATOM 643 C C . ASP A 1 77 ? -11.112 -3.295 13.514 1.00 92.88 77 ASP A C 1
ATOM 645 O O . ASP A 1 77 ? -11.831 -3.688 12.598 1.00 92.88 77 ASP A O 1
ATOM 649 N N . ARG A 1 78 ? -9.905 -3.816 13.737 1.00 90.19 78 ARG A N 1
ATOM 650 C CA . ARG A 1 78 ? -9.311 -4.891 12.930 1.00 90.19 78 ARG A CA 1
ATOM 651 C C . ARG A 1 78 ? -10.029 -6.231 13.094 1.00 90.19 78 ARG A C 1
ATOM 653 O O . ARG A 1 78 ? -9.809 -7.123 12.283 1.00 90.19 78 ARG A O 1
ATOM 660 N N . LYS A 1 79 ? -10.814 -6.396 14.161 1.00 90.00 79 LYS A N 1
ATOM 661 C CA . LYS A 1 79 ? -11.600 -7.606 14.429 1.00 90.00 79 LYS A CA 1
ATOM 662 C C . LYS A 1 79 ? -13.015 -7.525 13.860 1.00 90.00 79 LYS A C 1
ATOM 664 O O . LYS A 1 79 ? -13.718 -8.536 13.897 1.00 90.00 79 LYS A O 1
ATOM 669 N N . ALA A 1 80 ? -13.425 -6.362 13.348 1.00 88.19 80 ALA A N 1
ATOM 670 C CA . ALA A 1 80 ? -14.731 -6.204 12.734 1.00 88.19 80 ALA A CA 1
ATOM 671 C C . ALA A 1 80 ? -14.885 -7.178 11.550 1.00 88.19 80 ALA A C 1
ATOM 673 O O . ALA A 1 80 ? -13.925 -7.396 10.802 1.00 88.19 80 ALA A O 1
ATOM 674 N N . PRO A 1 81 ? -16.070 -7.787 11.368 1.00 89.81 81 PRO A N 1
ATOM 675 C CA . PRO A 1 81 ? -16.329 -8.608 10.193 1.00 89.81 81 PRO A CA 1
ATOM 676 C C . PRO A 1 81 ? -16.253 -7.755 8.918 1.00 89.81 81 PRO A C 1
ATOM 678 O O . PRO A 1 81 ? -16.653 -6.593 8.917 1.00 89.81 81 PRO A O 1
ATOM 681 N N . PHE A 1 82 ? -15.772 -8.351 7.824 1.00 89.81 82 PHE A N 1
ATOM 682 C CA . PHE A 1 82 ? -15.850 -7.745 6.489 1.00 89.81 82 PHE A CA 1
ATOM 683 C C . PHE A 1 82 ? -17.306 -7.534 6.047 1.00 89.81 82 PHE A C 1
ATOM 685 O O . PHE A 1 82 ? -18.225 -8.150 6.585 1.00 89.81 82 PHE A O 1
ATOM 692 N N . GLU A 1 83 ? -17.515 -6.726 5.010 1.00 86.19 83 GLU A N 1
ATOM 693 C CA . GLU A 1 83 ? -18.835 -6.314 4.517 1.00 86.19 83 GLU A CA 1
ATOM 694 C C . GLU A 1 83 ? -19.686 -7.485 4.003 1.00 86.19 83 GLU A C 1
ATOM 696 O O . GLU A 1 83 ? -20.909 -7.463 4.112 1.00 86.19 83 GLU A O 1
ATOM 701 N N . TRP A 1 84 ? -19.052 -8.529 3.465 1.00 88.75 84 TRP A N 1
ATOM 702 C CA . TRP A 1 84 ? -19.722 -9.773 3.059 1.00 88.75 84 TRP A CA 1
ATOM 703 C C . TRP A 1 84 ? -19.917 -10.765 4.216 1.00 88.75 84 TRP A C 1
ATOM 705 O O . TRP A 1 84 ? -20.531 -11.819 4.040 1.00 88.75 84 TRP A O 1
ATOM 715 N N . GLY A 1 85 ? -19.360 -10.476 5.393 1.00 84.62 85 GLY A N 1
ATOM 716 C CA . GLY A 1 85 ? -19.550 -11.278 6.590 1.00 84.62 85 GLY A CA 1
ATOM 717 C C . GLY A 1 85 ? -20.992 -11.180 7.077 1.00 84.62 85 GLY A C 1
ATOM 718 O O . GLY A 1 85 ? -21.599 -10.111 7.066 1.00 84.62 85 GLY A O 1
ATOM 719 N N . LYS A 1 86 ? -21.557 -12.304 7.537 1.00 70.81 86 LYS A N 1
ATOM 720 C CA . LYS A 1 86 ? -22.851 -12.260 8.223 1.00 70.81 86 LYS A CA 1
ATOM 721 C C . LYS A 1 86 ? -22.707 -11.375 9.453 1.00 70.81 86 LYS A C 1
ATOM 723 O O . LYS A 1 86 ? -21.754 -11.581 10.216 1.00 70.81 86 LYS A O 1
ATOM 728 N N . PRO A 1 87 ? -23.661 -10.468 9.697 1.00 62.53 87 PRO A N 1
ATOM 729 C CA . PRO A 1 87 ? -23.666 -9.751 10.937 1.00 62.53 87 PRO A CA 1
ATOM 730 C C . PRO A 1 87 ? -23.670 -10.746 12.087 1.00 62.53 87 PRO A C 1
ATOM 732 O O . PRO A 1 87 ? -24.602 -11.546 12.195 1.00 62.53 87 PRO A O 1
ATOM 735 N N . LYS A 1 88 ? -22.666 -10.723 12.972 1.00 58.31 88 LYS A N 1
ATOM 736 C CA . LYS A 1 88 ? -22.940 -11.237 14.312 1.00 58.31 88 LYS A CA 1
ATOM 737 C C . LYS A 1 88 ? -24.051 -10.334 14.821 1.00 58.31 88 LYS A C 1
ATOM 739 O O . LYS A 1 88 ? -23.816 -9.143 14.995 1.00 58.31 88 LYS A O 1
ATOM 744 N N . ALA A 1 89 ? -25.255 -10.876 14.993 1.00 57.78 89 ALA A N 1
ATOM 745 C CA . ALA A 1 89 ? -26.469 -10.125 15.333 1.00 57.78 89 ALA A CA 1
ATOM 746 C C . ALA A 1 89 ? -26.309 -9.203 16.566 1.00 57.78 89 ALA A C 1
ATOM 748 O O . ALA A 1 89 ? -27.109 -8.304 16.789 1.00 57.78 89 ALA A O 1
ATOM 749 N N . HIS A 1 90 ? -25.243 -9.401 17.340 1.00 55.72 90 HIS A N 1
ATOM 750 C CA . HIS A 1 90 ? -24.852 -8.645 18.519 1.00 55.72 90 HIS A CA 1
ATOM 751 C C . HIS A 1 90 ? -23.825 -7.507 18.261 1.00 55.72 90 HIS A C 1
ATOM 753 O O . HIS A 1 90 ? -23.739 -6.574 19.055 1.00 55.72 90 HIS A O 1
ATOM 759 N N . GLU A 1 91 ? -23.055 -7.515 17.170 1.00 55.84 91 GLU A N 1
ATOM 760 C CA . GLU A 1 91 ? -21.832 -6.691 17.042 1.00 55.84 91 GLU A CA 1
ATOM 761 C C . GLU A 1 91 ? -22.035 -5.373 16.251 1.00 55.84 91 GLU A C 1
ATOM 763 O O . GLU A 1 91 ? -21.167 -4.504 16.246 1.00 55.84 91 GLU A O 1
ATOM 768 N N . TYR A 1 92 ? -23.216 -5.159 15.655 1.00 53.09 92 TYR A N 1
ATOM 769 C CA . TYR A 1 92 ? -23.526 -3.997 14.795 1.00 53.09 92 TYR A CA 1
ATOM 770 C C . TYR A 1 92 ? -24.004 -2.753 15.562 1.00 53.09 92 TYR A C 1
ATOM 772 O O . TYR A 1 92 ? -24.331 -1.735 14.961 1.00 53.09 92 TYR A O 1
ATOM 780 N N . ILE A 1 93 ? -23.997 -2.801 16.897 1.00 52.16 93 ILE A N 1
ATOM 781 C CA . ILE A 1 93 ? -24.424 -1.684 17.759 1.00 52.16 93 ILE A CA 1
ATOM 782 C C . ILE A 1 93 ? -23.219 -0.839 18.243 1.00 52.16 93 ILE A C 1
ATOM 784 O O . ILE A 1 93 ? -23.394 0.232 18.819 1.00 52.16 93 ILE A O 1
ATOM 788 N N . SER A 1 94 ? -21.969 -1.251 17.995 1.00 53.94 94 SER A N 1
ATOM 789 C CA . SER A 1 94 ? -20.797 -0.626 18.639 1.00 53.94 94 SER A CA 1
ATOM 790 C C . SER A 1 94 ? -20.197 0.581 17.902 1.00 53.94 94 SER A C 1
ATOM 792 O O . SER A 1 94 ? -19.749 1.518 18.561 1.00 53.94 94 SER A O 1
ATOM 794 N N . HIS A 1 95 ? -20.219 0.618 16.566 1.00 54.38 95 HIS A N 1
ATOM 795 C CA . HIS A 1 95 ? -19.635 1.719 15.777 1.00 54.38 95 HIS A CA 1
ATOM 796 C C . HIS A 1 95 ? -20.658 2.791 15.362 1.00 54.38 95 HIS A C 1
ATOM 798 O O . HIS A 1 95 ? -20.285 3.849 14.863 1.00 54.38 95 HIS A O 1
ATOM 804 N N . MET A 1 96 ? -21.940 2.553 15.658 1.00 46.28 96 MET A N 1
ATOM 805 C CA . MET A 1 96 ? -23.028 3.533 15.616 1.00 46.28 96 MET A CA 1
ATOM 806 C C . MET A 1 96 ? -23.433 3.955 17.036 1.00 46.28 96 MET A C 1
ATOM 808 O O . MET A 1 96 ? -24.604 4.185 17.321 1.00 46.28 96 MET A O 1
ATOM 812 N N . LYS A 1 97 ? -22.470 4.135 17.952 1.00 42.22 97 LYS A N 1
ATOM 813 C CA . LYS A 1 97 ? -22.687 5.109 19.029 1.00 42.22 97 LYS A CA 1
ATOM 814 C C . LYS A 1 97 ? -22.561 6.502 18.423 1.00 42.22 97 LYS A C 1
ATOM 816 O O . LYS A 1 97 ? -21.565 7.195 18.606 1.00 42.22 97 LYS A O 1
ATOM 821 N N . ALA A 1 98 ? -23.603 6.909 17.698 1.00 47.66 98 ALA A N 1
ATOM 822 C CA . ALA A 1 98 ? -23.925 8.318 17.589 1.00 47.66 98 ALA A CA 1
ATOM 823 C C . ALA A 1 98 ? -23.856 8.905 19.010 1.00 47.66 98 ALA A C 1
ATOM 825 O O . ALA A 1 98 ? -24.353 8.264 19.946 1.00 47.66 98 ALA A O 1
ATOM 826 N N . PRO A 1 99 ? -23.271 10.093 19.231 1.00 44.97 99 PRO A N 1
ATOM 827 C CA . PRO A 1 99 ? -23.570 10.804 20.449 1.00 44.97 99 PRO A CA 1
ATOM 828 C C . PRO A 1 99 ? -25.051 11.182 20.362 1.00 44.97 99 PRO A C 1
ATOM 830 O O . PRO A 1 99 ? -25.413 12.252 19.882 1.00 44.97 99 PRO A O 1
ATOM 833 N N . ILE A 1 100 ? -25.924 10.307 20.867 1.00 48.09 100 ILE A N 1
ATOM 834 C CA . ILE A 1 100 ? -27.257 10.676 21.336 1.00 48.09 100 ILE A CA 1
ATOM 835 C C . ILE A 1 100 ? -27.025 11.516 22.601 1.00 48.09 100 ILE A C 1
ATOM 837 O O . ILE A 1 100 ? -27.220 11.092 23.731 1.00 48.09 100 ILE A O 1
ATOM 841 N N . LYS A 1 101 ? -26.486 12.717 22.391 1.00 46.62 101 LYS A N 1
ATOM 842 C CA . LYS A 1 101 ? -26.506 13.855 23.309 1.00 46.62 101 LYS A CA 1
ATOM 843 C C . LYS A 1 101 ? -27.126 15.083 22.629 1.00 46.62 101 LYS A C 1
ATOM 845 O O . LYS A 1 101 ? -27.035 16.178 23.161 1.00 46.62 101 LYS A O 1
ATOM 850 N N . GLN A 1 102 ? -27.778 14.901 21.474 1.00 46.56 102 GLN A N 1
ATOM 851 C CA . GLN A 1 102 ? -28.571 15.940 20.799 1.00 46.56 102 GLN A CA 1
ATOM 852 C C . GLN A 1 102 ? -30.064 15.591 20.669 1.00 46.56 102 GLN A C 1
ATOM 854 O O . GLN A 1 102 ? -30.867 16.479 20.400 1.00 46.56 102 GLN A O 1
ATOM 859 N N . ALA A 1 103 ? -30.481 14.353 20.973 1.00 48.72 103 ALA A N 1
ATOM 860 C CA . ALA A 1 103 ? -31.907 14.010 21.021 1.00 48.72 103 ALA A CA 1
ATOM 861 C C . ALA A 1 103 ? -32.649 14.723 22.170 1.00 48.72 103 ALA A C 1
ATOM 863 O O . ALA A 1 103 ? -33.815 15.065 22.015 1.00 48.72 103 ALA A O 1
ATOM 864 N N . ALA A 1 104 ? -31.961 15.041 23.275 1.00 52.00 104 ALA A N 1
ATOM 865 C CA . ALA A 1 104 ? -32.539 15.841 24.358 1.00 52.00 104 ALA A CA 1
ATOM 866 C C . ALA A 1 104 ? -32.742 17.323 23.970 1.00 52.00 104 ALA A C 1
ATOM 868 O O . ALA A 1 104 ? -33.631 17.982 24.509 1.00 52.00 104 ALA A O 1
ATOM 869 N N . LEU A 1 105 ? -31.959 17.851 23.015 1.00 52.66 105 LEU A N 1
ATOM 870 C CA . LEU A 1 105 ? -32.119 19.233 22.552 1.00 52.66 105 LEU A CA 1
ATOM 871 C C . LEU A 1 105 ? -33.359 19.352 21.655 1.00 52.66 105 LEU A C 1
ATOM 873 O O . LEU A 1 105 ? -34.164 20.250 21.862 1.00 52.66 105 LEU A O 1
ATOM 877 N N . MET A 1 106 ? -33.589 18.386 20.755 1.00 51.91 106 MET A N 1
ATOM 878 C CA . MET A 1 106 ? -34.760 18.397 19.865 1.00 51.91 106 MET A CA 1
ATOM 879 C C . MET A 1 106 ? -36.091 18.204 20.598 1.00 51.91 106 MET A C 1
ATOM 881 O O . MET A 1 106 ? -37.072 18.863 20.256 1.00 51.91 106 MET A O 1
ATOM 885 N N . THR A 1 107 ? -36.141 17.379 21.649 1.00 54.97 107 THR A N 1
ATOM 886 C CA . THR A 1 107 ? -37.363 17.243 22.463 1.00 54.97 107 THR A CA 1
ATOM 887 C C . THR A 1 107 ? -37.669 18.496 23.279 1.00 54.97 107 THR A C 1
ATOM 889 O O . THR A 1 107 ? -38.835 18.784 23.529 1.00 54.97 107 THR A O 1
ATOM 892 N N . THR A 1 108 ? -36.644 19.256 23.679 1.00 61.31 108 THR A N 1
ATOM 893 C CA . THR A 1 108 ? -36.830 20.511 24.424 1.00 61.31 108 THR A CA 1
ATOM 894 C C . THR A 1 108 ? -37.260 21.638 23.487 1.00 61.31 108 THR A C 1
ATOM 896 O O . THR A 1 108 ? -38.204 22.355 23.800 1.00 61.31 108 THR A O 1
ATOM 899 N N . THR A 1 109 ? -36.641 21.745 22.304 1.00 65.56 109 THR A N 1
ATOM 900 C CA . THR A 1 109 ? -37.018 22.739 21.288 1.00 65.56 109 THR A CA 1
ATOM 901 C C . THR A 1 109 ? -38.433 22.507 20.763 1.00 65.56 109 THR A C 1
ATOM 903 O O . THR A 1 109 ? -39.170 23.468 20.606 1.00 65.56 109 THR A O 1
ATOM 906 N N . THR A 1 110 ? -38.849 21.253 20.551 1.00 66.06 110 THR A N 1
ATOM 907 C CA . THR A 1 110 ? -40.217 20.966 20.079 1.00 66.06 110 THR A CA 1
ATOM 908 C C . THR A 1 110 ? -41.259 21.338 21.134 1.00 66.06 110 THR A C 1
ATOM 910 O O . THR A 1 110 ? -42.244 21.977 20.793 1.00 66.06 110 THR A O 1
ATOM 913 N N . LYS A 1 111 ? -41.025 21.019 22.418 1.00 67.56 111 LYS A N 1
ATOM 914 C CA . LYS A 1 111 ? -41.928 21.443 23.503 1.00 67.56 111 LYS A CA 1
ATOM 915 C C . LYS A 1 111 ? -42.022 22.967 23.610 1.00 67.56 111 LYS A C 1
ATOM 917 O O . LYS A 1 111 ? -43.120 23.493 23.613 1.00 67.56 111 LYS A O 1
ATOM 922 N N . GLN A 1 112 ? -40.888 23.671 23.571 1.00 68.12 112 GLN A N 1
ATOM 923 C CA . GLN A 1 112 ? -40.875 25.139 23.607 1.00 68.12 112 GLN A CA 1
ATOM 924 C C . GLN A 1 112 ? -41.562 25.798 22.401 1.00 68.12 112 GLN A C 1
ATOM 926 O O . GLN A 1 112 ? -42.044 26.918 22.532 1.00 68.12 112 GLN A O 1
ATOM 931 N N . LEU A 1 113 ? -41.564 25.152 21.229 1.00 75.12 113 LEU A N 1
ATOM 932 C CA . LEU A 1 113 ? -42.286 25.647 20.055 1.00 75.12 113 LEU A CA 1
ATOM 933 C C . LEU A 1 113 ? -43.796 25.429 20.189 1.00 75.12 113 LEU A C 1
ATOM 935 O O . LEU A 1 113 ? -44.539 26.348 19.876 1.00 75.12 113 LEU A O 1
ATOM 939 N N . VAL A 1 114 ? -44.230 24.276 20.710 1.00 76.25 114 VAL A N 1
ATOM 940 C CA . VAL A 1 114 ? -45.653 24.005 20.985 1.00 76.25 114 VAL A CA 1
ATOM 941 C C . VAL A 1 114 ? -46.193 24.966 22.048 1.00 76.25 114 VAL A C 1
ATOM 943 O O . VAL A 1 114 ? -47.213 25.604 21.813 1.00 76.25 114 VAL A O 1
ATOM 946 N N . ASP A 1 115 ? -45.465 25.161 23.153 1.00 73.81 115 ASP A N 1
ATOM 947 C CA . ASP A 1 115 ? -45.869 26.097 24.213 1.00 73.81 115 ASP A CA 1
ATOM 948 C C . ASP A 1 115 ? -45.966 27.546 23.674 1.00 73.81 115 ASP A C 1
ATOM 950 O O . ASP A 1 115 ? -46.876 28.292 24.026 1.00 73.81 115 ASP A O 1
ATOM 954 N N . ARG A 1 116 ? -45.065 27.946 22.756 1.00 76.75 116 ARG A N 1
ATOM 955 C CA . ARG A 1 116 ? -45.118 29.263 22.091 1.00 76.75 116 ARG A CA 1
ATOM 956 C C . ARG A 1 116 ? -46.267 29.408 21.097 1.00 76.75 116 ARG A C 1
ATOM 958 O O . ARG A 1 116 ? -46.760 30.520 20.932 1.00 76.75 116 ARG A O 1
ATOM 965 N N . GLU A 1 117 ? -46.645 28.347 20.389 1.00 76.75 117 GLU A N 1
ATOM 966 C CA . GLU A 1 117 ? -47.792 28.376 19.473 1.00 76.75 117 GLU A CA 1
ATOM 967 C C . GLU A 1 117 ? -49.109 28.535 20.245 1.00 76.75 117 GLU A C 1
ATOM 969 O O . GLU A 1 117 ? -49.962 29.310 19.814 1.00 76.75 117 GLU A O 1
ATOM 974 N N . GLU A 1 118 ? -49.245 27.898 21.413 1.00 77.69 118 GLU A N 1
ATOM 975 C CA . GLU A 1 118 ? -50.408 28.086 22.292 1.00 77.69 118 GLU A CA 1
ATOM 976 C C . GLU A 1 118 ? -50.488 29.523 22.841 1.00 77.69 118 GLU A C 1
ATOM 978 O O . GLU A 1 118 ? -51.547 30.146 22.754 1.00 77.69 118 GLU A O 1
ATOM 983 N N . GLU A 1 119 ? -49.371 30.100 23.308 1.00 80.25 119 GLU A N 1
ATOM 984 C CA . GLU A 1 119 ? -49.312 31.509 23.749 1.00 80.25 119 GLU A CA 1
ATOM 985 C C . GLU A 1 119 ? -49.608 32.504 22.606 1.00 80.25 119 GLU A C 1
ATOM 987 O O . GLU A 1 119 ? -50.262 33.534 22.801 1.00 80.25 119 GLU A O 1
ATOM 992 N N . LEU A 1 120 ? -49.143 32.221 21.385 1.00 80.69 120 LEU A N 1
ATOM 993 C CA . LEU A 1 120 ? -49.441 33.057 20.217 1.00 80.69 120 LEU A CA 1
ATOM 994 C C . LEU A 1 120 ? -50.914 32.954 19.798 1.00 80.69 120 LEU A C 1
ATOM 996 O O . LEU A 1 120 ? -51.481 33.948 19.350 1.00 80.69 120 LEU A O 1
ATOM 1000 N N . SER A 1 121 ? -51.545 31.790 19.968 1.00 78.44 121 SER A N 1
ATOM 1001 C CA . SER A 1 121 ? -52.974 31.619 19.690 1.00 78.44 121 SER A CA 1
ATOM 1002 C C . SER A 1 121 ? -53.832 32.387 20.695 1.00 78.44 121 SER A C 1
ATOM 1004 O O . SER A 1 121 ? -54.744 33.099 20.284 1.00 78.44 121 SER A O 1
ATOM 1006 N N . SER A 1 122 ? -53.513 32.325 21.995 1.00 79.62 122 SER A N 1
ATOM 1007 C CA . SER A 1 122 ? -54.281 33.054 23.015 1.00 79.62 122 SER A CA 1
ATOM 1008 C C . SER A 1 122 ? -54.131 34.571 22.873 1.00 79.62 122 SER A C 1
ATOM 1010 O O . SER A 1 122 ? -55.114 35.301 22.946 1.00 79.62 122 SER A O 1
ATOM 1012 N N . THR A 1 123 ? -52.918 35.061 22.591 1.00 85.69 123 THR A N 1
ATOM 1013 C CA . THR A 1 123 ? -52.689 36.499 22.348 1.00 85.69 123 THR A CA 1
ATOM 1014 C C . THR A 1 123 ? -53.367 36.999 21.068 1.00 85.69 123 THR A C 1
ATOM 1016 O O . THR A 1 123 ? -53.804 38.150 21.018 1.00 85.69 123 THR A O 1
ATOM 1019 N N . ALA A 1 124 ? -53.493 36.153 20.037 1.00 85.00 124 ALA A N 1
ATOM 1020 C CA . ALA A 1 124 ? -54.250 36.482 18.831 1.00 85.00 124 ALA A CA 1
ATOM 1021 C C . ALA A 1 124 ? -55.757 36.598 19.116 1.00 85.00 124 ALA A C 1
ATOM 1023 O O . ALA A 1 124 ? -56.379 37.558 18.661 1.00 85.00 124 ALA A O 1
ATOM 1024 N N . GLU A 1 125 ? -56.321 35.681 19.907 1.00 86.62 125 GLU A N 1
ATOM 1025 C CA . GLU A 1 125 ? -57.725 35.734 20.340 1.00 86.62 125 GLU A CA 1
ATOM 1026 C C . GLU A 1 125 ? -58.011 36.988 21.188 1.00 86.62 125 GLU A C 1
ATOM 1028 O O . GLU A 1 125 ? -59.022 37.661 20.980 1.00 86.62 125 GLU A O 1
ATOM 1033 N N . GLU A 1 126 ? -57.098 37.369 22.088 1.00 87.69 126 GLU A N 1
ATOM 1034 C CA . GLU A 1 126 ? -57.211 38.592 22.899 1.00 87.69 126 GLU A CA 1
ATOM 1035 C C . GLU A 1 126 ? -57.162 39.876 22.051 1.00 87.69 126 GLU A C 1
ATOM 1037 O O . GLU A 1 126 ? -57.940 40.810 22.276 1.00 87.69 126 GLU A O 1
ATOM 1042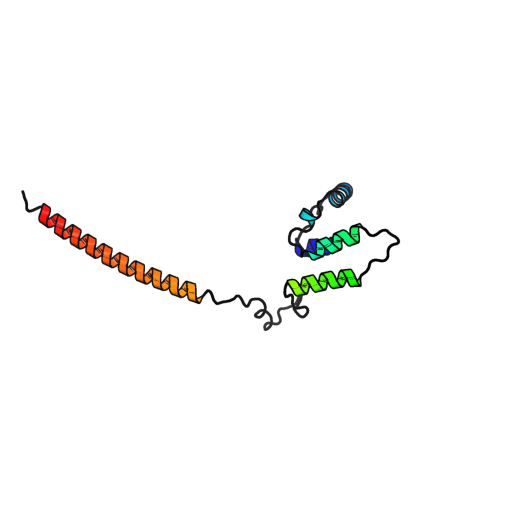 N N . LEU A 1 127 ? -56.280 39.935 21.046 1.00 87.25 127 LEU A N 1
ATOM 1043 C CA . LEU A 1 127 ? -56.224 41.054 20.100 1.00 87.25 127 LEU A CA 1
ATOM 1044 C C . LEU A 1 127 ? -57.492 41.139 19.249 1.00 87.25 127 LEU A C 1
ATOM 1046 O O . LEU A 1 127 ? -57.980 42.243 19.002 1.00 87.25 127 LEU A O 1
ATOM 1050 N N . GLU A 1 128 ? -58.038 40.001 18.814 1.00 86.56 128 GLU A N 1
ATOM 1051 C CA . GLU A 1 128 ? -59.285 39.956 18.050 1.00 86.56 128 GLU A CA 1
ATOM 1052 C C . GLU A 1 128 ? -60.481 40.405 18.901 1.00 86.56 128 GLU A C 1
ATOM 1054 O O . GLU A 1 128 ? -61.288 41.212 18.432 1.00 86.56 128 GLU A O 1
ATOM 1059 N N . ALA A 1 129 ? -60.546 39.992 20.171 1.00 86.12 129 ALA A N 1
ATOM 1060 C CA . ALA A 1 129 ? -61.543 40.471 21.128 1.00 86.12 129 ALA A CA 1
ATOM 1061 C C . ALA A 1 129 ? -61.427 41.989 21.369 1.00 86.12 129 ALA A C 1
ATOM 1063 O O . ALA A 1 129 ? -62.424 42.707 21.294 1.00 86.12 129 ALA A O 1
ATOM 1064 N N . THR A 1 130 ? -60.207 42.505 21.541 1.00 87.25 130 THR A N 1
ATOM 1065 C CA . THR A 1 130 ? -59.958 43.947 21.725 1.00 87.25 130 THR A CA 1
ATOM 1066 C C . THR A 1 130 ? -60.323 44.754 20.466 1.00 87.25 130 THR A C 1
ATOM 1068 O O . THR A 1 130 ? -60.886 45.847 20.548 1.00 87.25 130 THR A O 1
ATOM 1071 N N . LEU A 1 131 ? -60.049 44.219 19.268 1.00 83.94 131 LEU A N 1
ATOM 1072 C CA . LEU A 1 131 ? -60.454 44.819 17.988 1.00 83.94 131 LEU A CA 1
ATOM 1073 C C . LEU A 1 131 ? -61.974 44.801 17.786 1.00 83.94 131 LEU A C 1
ATOM 1075 O O . LEU A 1 131 ? -62.508 45.729 17.174 1.00 83.94 131 LEU A O 1
ATOM 1079 N N . MET A 1 132 ? -62.666 43.765 18.268 1.00 80.69 132 MET A N 1
ATOM 1080 C CA . MET A 1 132 ? -64.130 43.709 18.275 1.00 80.69 132 MET A CA 1
ATOM 1081 C C . MET A 1 132 ? -64.709 44.795 19.189 1.00 80.69 132 MET A C 1
ATOM 1083 O O . MET A 1 132 ? -65.599 45.520 18.750 1.00 80.69 132 MET A O 1
ATOM 1087 N N . GLU A 1 133 ? -64.165 44.974 20.397 1.00 80.81 133 GLU A N 1
ATOM 1088 C CA . GLU A 1 133 ? -64.582 46.040 21.323 1.00 80.81 133 GLU A CA 1
ATOM 1089 C C . GLU A 1 133 ? -64.374 47.437 20.713 1.00 80.81 133 GLU A C 1
ATOM 1091 O O . GLU A 1 133 ? -65.312 48.232 20.646 1.00 80.81 133 GLU A O 1
ATOM 1096 N N . TYR A 1 134 ? -63.199 47.708 20.131 1.00 75.94 134 TYR A N 1
ATOM 1097 C CA . TYR A 1 134 ? -62.915 49.008 19.508 1.00 75.94 134 TYR A CA 1
ATOM 1098 C C . TYR A 1 134 ? -63.807 49.312 18.287 1.00 75.94 134 TYR A C 1
ATOM 1100 O O . TYR A 1 134 ? -64.186 50.464 18.037 1.00 75.94 134 TYR A O 1
ATOM 1108 N N . LYS A 1 135 ? -64.178 48.285 17.507 1.00 74.69 135 LYS A N 1
ATOM 1109 C CA . LYS A 1 135 ? -65.116 48.436 16.381 1.00 74.69 135 LYS A CA 1
ATOM 1110 C C . LYS A 1 135 ? -66.530 48.777 16.849 1.00 74.69 135 LYS A C 1
ATOM 1112 O O . LYS A 1 135 ? -67.199 49.546 16.161 1.00 74.69 135 LYS A O 1
ATOM 1117 N N . ILE A 1 136 ? -66.970 48.250 17.993 1.00 63.91 136 ILE A N 1
ATOM 1118 C CA . ILE A 1 136 ? -68.283 48.570 18.568 1.00 63.91 136 ILE A CA 1
ATOM 1119 C C . ILE A 1 136 ? -68.312 50.040 19.013 1.00 63.91 136 ILE A C 1
ATOM 1121 O O . ILE A 1 136 ? -69.233 50.766 18.631 1.00 63.91 136 ILE A O 1
ATOM 1125 N N . ASP A 1 137 ? -67.268 50.518 19.693 1.00 62.59 137 ASP A N 1
ATOM 1126 C CA . ASP A 1 137 ? -67.191 51.908 20.173 1.00 62.59 137 ASP A CA 1
ATOM 1127 C C . ASP A 1 137 ? -67.125 52.935 19.034 1.00 62.59 137 ASP A C 1
ATOM 1129 O O . ASP A 1 137 ? -67.730 54.006 19.107 1.00 62.59 137 ASP A O 1
ATOM 1133 N N . THR A 1 138 ? -66.467 52.596 17.921 1.00 59.81 138 THR A N 1
ATOM 1134 C CA . THR A 1 138 ? -66.386 53.494 16.755 1.00 59.81 138 THR A CA 1
ATOM 1135 C C . THR A 1 138 ? -67.745 53.660 16.054 1.00 59.81 138 THR A C 1
ATOM 1137 O O . THR A 1 138 ? -67.999 54.690 15.429 1.00 59.81 138 THR A O 1
ATOM 1140 N N . THR A 1 139 ? -68.654 52.686 16.181 1.00 62.06 139 THR A N 1
ATOM 1141 C CA . THR A 1 139 ? -69.997 52.753 15.572 1.00 62.06 139 THR A CA 1
ATOM 1142 C C . THR A 1 139 ? -71.034 53.524 16.393 1.00 62.06 139 THR A C 1
ATOM 1144 O O . THR A 1 139 ? -72.112 53.797 15.871 1.00 62.06 139 THR A O 1
ATOM 1147 N N . GLN A 1 140 ? -70.723 53.930 17.632 1.00 61.47 140 GLN A N 1
ATOM 1148 C CA . GLN A 1 140 ? -71.653 54.671 18.502 1.00 61.47 140 GLN A CA 1
ATOM 1149 C C . GLN A 1 140 ? -71.439 56.203 18.527 1.00 61.47 140 GLN A C 1
ATOM 1151 O O . GLN A 1 140 ? -72.086 56.890 19.312 1.00 61.47 140 GLN A O 1
ATOM 1156 N N . CYS A 1 141 ? -70.592 56.764 17.650 1.00 58.72 141 CYS A N 1
ATOM 1157 C CA . CYS A 1 141 ? -70.285 58.209 17.596 1.00 58.72 141 CYS A CA 1
ATOM 1158 C C . CYS A 1 141 ? -70.774 58.949 16.327 1.00 58.72 141 CYS A C 1
ATOM 1160 O O . CYS A 1 141 ? -70.168 59.946 15.933 1.00 58.72 141 CYS A O 1
ATOM 1162 N N . THR A 1 142 ? -71.861 58.504 15.682 1.00 50.50 142 THR A N 1
ATOM 1163 C CA . THR A 1 142 ? -72.576 59.291 14.643 1.00 50.50 142 THR A CA 1
ATOM 1164 C C . THR A 1 142 ? -74.015 59.529 15.066 1.00 50.50 142 THR A C 1
ATOM 1166 O O . THR A 1 142 ? -74.500 60.665 14.870 1.00 50.50 142 THR A O 1
#

Radius of gyration: 32.11 Å; chains: 1; bounding box: 88×72×50 Å